Protein AF-A0A2V5TXJ1-F1 (afdb_monomer_lite)

pLDDT: mean 89.21, std 16.4, range [35.81, 98.19]

Structure (mmCIF, N/CA/C/O backbone):
data_AF-A0A2V5TXJ1-F1
#
_entry.id   AF-A0A2V5TXJ1-F1
#
loop_
_atom_site.group_PDB
_atom_site.id
_atom_site.type_symbol
_atom_site.label_atom_id
_atom_site.label_alt_id
_atom_site.label_comp_id
_atom_site.label_asym_id
_atom_site.label_entity_id
_atom_site.label_seq_id
_atom_site.pdbx_PDB_ins_code
_atom_site.Cartn_x
_atom_site.Cartn_y
_atom_site.Cartn_z
_atom_site.occupancy
_atom_site.B_iso_or_equiv
_atom_site.auth_seq_id
_atom_site.auth_comp_id
_atom_site.auth_asym_id
_atom_site.auth_atom_id
_atom_site.pdbx_PDB_model_num
ATOM 1 N N . MET A 1 1 ? -27.375 -13.151 -19.786 1.00 40.06 1 MET A N 1
ATOM 2 C CA . MET A 1 1 ? -26.317 -13.181 -18.754 1.00 40.06 1 MET A CA 1
ATOM 3 C C . MET A 1 1 ? -25.318 -12.076 -19.056 1.00 40.06 1 MET A C 1
ATOM 5 O O . MET A 1 1 ? -24.579 -12.197 -20.022 1.00 40.06 1 MET A O 1
ATOM 9 N N . VAL A 1 2 ? -25.325 -10.984 -18.292 1.00 36.31 2 VAL A N 1
ATOM 10 C CA . VAL A 1 2 ? -24.271 -9.962 -18.375 1.00 36.31 2 VAL A CA 1
ATOM 11 C C . VAL A 1 2 ? -23.116 -10.453 -17.507 1.00 36.31 2 VAL A C 1
ATOM 13 O O . VAL A 1 2 ? -23.251 -10.512 -16.287 1.00 36.31 2 VAL A O 1
ATOM 16 N N . PHE A 1 3 ? -22.006 -10.860 -18.122 1.00 35.81 3 PHE A N 1
ATOM 17 C CA . PHE A 1 3 ? -20.755 -11.058 -17.396 1.00 35.81 3 PHE A CA 1
ATOM 18 C C . PHE A 1 3 ? -20.221 -9.675 -17.027 1.00 35.81 3 PHE A C 1
ATOM 20 O O . PHE A 1 3 ? -19.646 -8.978 -17.859 1.00 35.81 3 PHE A O 1
ATOM 27 N N . ILE A 1 4 ? -20.454 -9.256 -15.784 1.00 50.69 4 ILE A N 1
ATOM 28 C CA . ILE A 1 4 ? -19.733 -8.128 -15.201 1.00 50.69 4 ILE A CA 1
ATOM 29 C C . ILE A 1 4 ? -18.297 -8.614 -15.023 1.00 50.69 4 ILE A C 1
ATOM 31 O O . ILE A 1 4 ? -18.000 -9.341 -14.079 1.00 50.69 4 ILE A O 1
ATOM 35 N N . ILE A 1 5 ? -17.420 -8.271 -15.963 1.00 47.25 5 ILE A N 1
ATOM 36 C CA . ILE A 1 5 ? -15.980 -8.429 -15.780 1.00 47.25 5 ILE A CA 1
ATOM 37 C C . ILE A 1 5 ? -15.623 -7.441 -14.661 1.00 47.25 5 ILE A C 1
ATOM 39 O O . ILE A 1 5 ? -15.802 -6.235 -14.866 1.00 47.25 5 ILE A O 1
ATOM 43 N N . PRO A 1 6 ? -15.206 -7.885 -13.461 1.00 44.09 6 PRO A N 1
ATOM 44 C CA . PRO A 1 6 ? -14.715 -6.940 -12.475 1.00 44.09 6 PRO A CA 1
ATOM 45 C C . PRO A 1 6 ? -13.526 -6.208 -13.115 1.00 44.09 6 PRO A C 1
ATOM 47 O O . PRO A 1 6 ? -12.716 -6.845 -13.795 1.00 44.09 6 PRO A O 1
ATOM 50 N N . PRO A 1 7 ? -13.417 -4.876 -12.977 1.00 47.09 7 PRO A N 1
ATOM 51 C CA . PRO A 1 7 ? -12.253 -4.178 -13.495 1.00 47.09 7 PRO A CA 1
ATOM 52 C C . PRO A 1 7 ? -11.016 -4.821 -12.871 1.00 47.09 7 PRO A C 1
ATOM 54 O O . PRO A 1 7 ? -11.028 -5.130 -11.684 1.00 47.09 7 PRO A O 1
ATOM 57 N N . VAL A 1 8 ? -9.953 -4.999 -13.651 1.00 50.25 8 VAL A N 1
ATOM 58 C CA . VAL A 1 8 ? -8.674 -5.627 -13.259 1.00 50.25 8 VAL A CA 1
ATOM 59 C C . VAL A 1 8 ? -8.096 -5.050 -11.939 1.00 50.25 8 VAL A C 1
ATOM 61 O O . VAL A 1 8 ? -7.308 -5.696 -11.254 1.00 50.25 8 VAL A O 1
ATOM 64 N N . SER A 1 9 ? -8.557 -3.868 -11.508 1.00 50.50 9 SER A N 1
ATOM 65 C CA . SER A 1 9 ? -8.340 -3.306 -10.163 1.00 50.50 9 SER A CA 1
ATOM 66 C C . SER A 1 9 ? -8.852 -4.160 -8.993 1.00 50.50 9 SER A C 1
ATOM 68 O O . SER A 1 9 ? -8.315 -4.039 -7.893 1.00 50.50 9 SER A O 1
ATOM 70 N N . ALA A 1 10 ? -9.878 -4.993 -9.181 1.00 49.25 10 ALA A N 1
ATOM 71 C CA . ALA A 1 10 ? -10.436 -5.842 -8.129 1.00 49.25 10 ALA A CA 1
ATOM 72 C C . ALA A 1 10 ? -9.493 -6.993 -7.741 1.00 49.25 10 ALA A C 1
ATOM 74 O O . ALA A 1 10 ? -9.508 -7.405 -6.583 1.00 49.25 10 ALA A O 1
ATOM 75 N N . ASP A 1 11 ? -8.641 -7.449 -8.667 1.00 68.38 11 ASP A N 1
ATOM 76 C CA . ASP A 1 11 ? -7.662 -8.515 -8.411 1.00 68.38 11 ASP A CA 1
ATOM 77 C C . ASP A 1 11 ? -6.325 -7.975 -7.879 1.00 68.38 11 ASP A C 1
ATOM 79 O O . ASP A 1 11 ? -5.584 -8.684 -7.197 1.00 68.38 11 ASP A O 1
ATOM 83 N N . LEU A 1 12 ? -6.008 -6.704 -8.155 1.00 85.81 12 LEU A N 1
ATOM 84 C CA . LEU A 1 12 ? -4.756 -6.078 -7.718 1.00 85.81 12 LEU A CA 1
ATOM 85 C C . LEU A 1 12 ? -4.707 -5.813 -6.216 1.00 85.81 12 LEU A C 1
ATOM 87 O O . LEU A 1 12 ? -3.634 -5.897 -5.617 1.00 85.81 12 LEU A O 1
ATOM 91 N N . PHE A 1 13 ? -5.843 -5.466 -5.613 1.00 91.50 13 PHE A N 1
ATOM 92 C CA . PHE A 1 13 ? -5.911 -5.079 -4.210 1.00 91.50 13 PHE A CA 1
ATOM 93 C C . PHE A 1 13 ? -6.645 -6.127 -3.373 1.00 91.50 13 PHE A C 1
ATOM 95 O O . PHE A 1 13 ? -7.680 -6.649 -3.781 1.00 91.50 13 PHE A O 1
ATOM 102 N N . PRO A 1 14 ? -6.164 -6.429 -2.156 1.00 90.62 14 PRO A N 1
ATOM 103 C CA . PRO A 1 14 ? -6.790 -7.444 -1.323 1.00 90.62 14 PRO A CA 1
ATOM 104 C C . PRO A 1 14 ? -8.170 -6.986 -0.831 1.00 90.62 14 PRO A C 1
ATOM 106 O O . PRO A 1 14 ? -8.294 -5.994 -0.109 1.00 90.62 14 PRO A O 1
ATOM 109 N N . ALA A 1 15 ? -9.209 -7.762 -1.148 1.00 90.12 15 ALA A N 1
ATOM 110 C CA . ALA A 1 15 ? -10.562 -7.542 -0.629 1.00 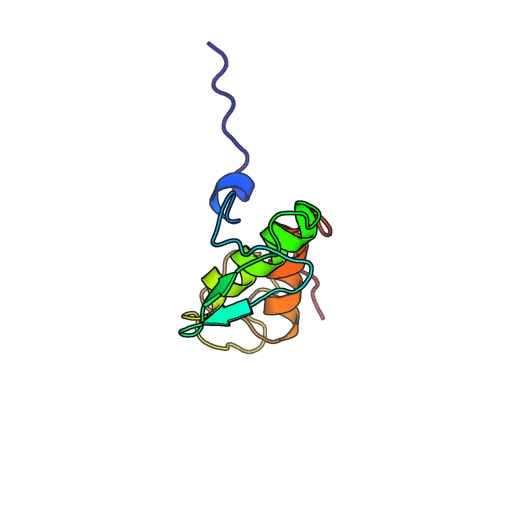90.12 15 ALA A CA 1
ATOM 111 C C . ALA A 1 15 ? -10.696 -7.868 0.873 1.00 90.12 15 ALA A C 1
ATOM 113 O O . ALA A 1 15 ? -11.589 -7.350 1.545 1.00 90.12 15 ALA A O 1
ATOM 114 N N . SER A 1 16 ? -9.813 -8.720 1.402 1.00 94.06 16 SER A N 1
ATOM 115 C CA . SER A 1 16 ? -9.803 -9.168 2.794 1.00 94.06 16 SER A CA 1
ATOM 116 C C . SER A 1 16 ? -8.376 -9.402 3.296 1.00 94.06 16 SER A C 1
ATOM 118 O O . SER A 1 16 ? -7.419 -9.489 2.524 1.00 94.06 16 SER A O 1
ATOM 120 N N . GLY A 1 17 ? -8.221 -9.506 4.612 1.00 95.19 17 GLY A N 1
ATOM 121 C CA . GLY A 1 17 ? -6.933 -9.759 5.237 1.00 95.19 17 GLY A CA 1
ATOM 122 C C . GLY A 1 17 ? -7.046 -9.912 6.751 1.00 95.19 17 GLY A C 1
ATOM 123 O O . GLY A 1 17 ? -8.147 -9.869 7.303 1.00 95.19 17 GLY A O 1
ATOM 124 N N . PRO A 1 18 ? -5.913 -10.102 7.445 1.00 96.88 18 PRO A N 1
ATOM 125 C CA . PRO A 1 18 ? -5.909 -10.297 8.886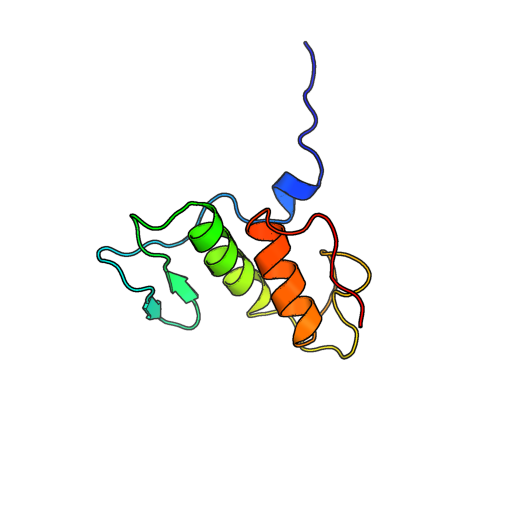 1.00 96.88 18 PRO A CA 1
ATOM 126 C C . PRO A 1 18 ? -6.484 -9.076 9.608 1.00 96.88 18 PRO A C 1
ATOM 128 O O . PRO A 1 18 ? -6.202 -7.924 9.255 1.00 96.88 18 PRO A O 1
ATOM 131 N N . VAL A 1 19 ? -7.272 -9.343 10.646 1.00 97.44 19 VAL A N 1
ATOM 132 C CA . VAL A 1 19 ? -7.882 -8.325 11.502 1.00 97.44 19 VAL A CA 1
ATOM 133 C C . VAL A 1 19 ? -7.574 -8.580 12.968 1.00 97.44 19 VAL A C 1
ATOM 135 O O . VAL A 1 19 ? -7.250 -9.698 13.362 1.00 97.44 19 VAL A O 1
ATOM 138 N N . VAL A 1 20 ? -7.687 -7.537 13.783 1.00 97.81 20 VAL A N 1
ATOM 139 C CA . VAL A 1 20 ? -7.500 -7.617 15.229 1.00 97.81 20 VAL A CA 1
ATOM 140 C C . VAL A 1 20 ? -8.551 -6.809 15.981 1.00 97.81 20 VAL A C 1
ATOM 142 O O . VAL A 1 20 ? -9.044 -5.795 15.489 1.00 97.81 20 VAL A O 1
ATOM 145 N N . SER A 1 21 ? -8.918 -7.270 17.175 1.00 96.50 21 SER A N 1
ATOM 146 C CA . SER A 1 21 ? -9.798 -6.537 18.088 1.00 96.50 21 SER A CA 1
ATOM 147 C C . SER A 1 21 ? -9.128 -5.268 18.626 1.00 96.50 21 SER A C 1
ATOM 149 O O . SER A 1 21 ? -7.903 -5.189 18.721 1.00 96.50 21 SER A O 1
ATOM 151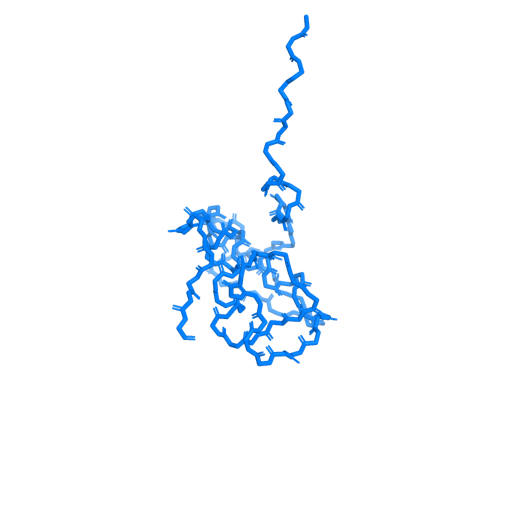 N N . GLY A 1 22 ? -9.945 -4.291 19.023 1.00 93.19 22 GLY A N 1
ATOM 152 C CA . GLY A 1 22 ? -9.486 -2.989 19.512 1.00 93.19 22 GLY A CA 1
ATOM 153 C C . GLY A 1 22 ? -9.368 -1.937 18.406 1.00 93.19 22 GLY A C 1
ATOM 154 O O . GLY A 1 22 ? -9.862 -2.125 17.294 1.00 93.19 22 GLY A O 1
ATOM 155 N N . LYS A 1 23 ? -8.745 -0.801 18.739 1.00 94.12 23 LYS A N 1
ATOM 156 C CA . LYS A 1 23 ? -8.615 0.373 17.854 1.00 94.12 23 LYS A CA 1
ATOM 157 C C . LYS A 1 23 ? -7.250 0.472 17.154 1.00 94.12 23 LYS A C 1
ATOM 159 O O . LYS A 1 23 ? -7.083 1.314 16.281 1.00 94.12 23 LYS A O 1
ATOM 164 N N . THR A 1 24 ? -6.301 -0.398 17.500 1.00 96.06 24 THR A N 1
ATOM 165 C CA . THR A 1 24 ? -4.896 -0.299 17.072 1.00 96.06 24 THR A CA 1
ATOM 166 C C . THR A 1 24 ? -4.508 -1.477 16.186 1.00 96.06 24 THR A C 1
ATOM 168 O O . THR A 1 24 ? -4.813 -2.627 16.507 1.00 96.06 24 THR A O 1
ATOM 171 N N . ALA A 1 25 ? -3.835 -1.199 15.066 1.00 96.56 25 ALA A N 1
ATOM 172 C CA . ALA A 1 25 ? -3.290 -2.239 14.197 1.00 96.56 25 ALA A CA 1
ATOM 173 C C . ALA A 1 25 ? -2.161 -2.999 14.911 1.00 96.56 25 ALA A C 1
ATOM 175 O O . ALA A 1 25 ? -1.455 -2.436 15.748 1.00 96.56 25 ALA A O 1
ATOM 176 N N . ARG A 1 26 ? -1.966 -4.279 14.584 1.00 97.56 26 ARG A N 1
ATOM 177 C CA . ARG A 1 26 ? -0.902 -5.097 15.193 1.00 97.56 26 ARG A CA 1
ATOM 178 C C . ARG A 1 26 ? -0.052 -5.777 14.140 1.00 97.56 26 ARG A C 1
ATOM 180 O O . ARG A 1 26 ? -0.585 -6.420 13.245 1.00 97.56 26 ARG A O 1
ATOM 187 N N . LEU A 1 27 ? 1.265 -5.689 14.293 1.00 96.75 27 LEU A N 1
ATOM 188 C CA . LEU A 1 27 ? 2.240 -6.377 13.453 1.00 96.75 27 LEU A CA 1
ATOM 189 C C . LEU A 1 27 ? 2.726 -7.645 14.163 1.00 96.75 27 LEU A C 1
ATOM 191 O O . LEU A 1 27 ? 3.218 -7.574 15.288 1.00 96.75 27 LEU A O 1
ATOM 195 N N . ARG A 1 28 ? 2.598 -8.810 13.519 1.00 94.50 28 ARG A N 1
ATOM 196 C CA . ARG A 1 28 ? 3.197 -10.070 13.989 1.00 94.50 28 ARG A CA 1
ATOM 197 C C . ARG A 1 28 ? 3.775 -10.850 12.817 1.00 94.50 28 ARG A C 1
ATOM 199 O O . ARG A 1 28 ? 3.133 -10.948 11.778 1.00 94.50 28 ARG A O 1
ATOM 206 N N . PHE A 1 29 ? 4.986 -11.387 12.980 1.00 92.44 29 PHE A N 1
ATOM 207 C CA . PHE A 1 29 ? 5.690 -12.165 11.945 1.00 92.44 29 PHE A CA 1
ATOM 208 C C . PHE A 1 29 ? 5.731 -11.448 10.582 1.00 92.44 29 PHE A C 1
ATOM 210 O O . PHE A 1 29 ? 5.460 -12.019 9.523 1.00 92.44 29 PHE A O 1
ATOM 217 N N . GLY A 1 30 ? 5.982 -10.135 10.634 1.00 92.50 30 GLY A N 1
ATOM 218 C CA . GLY A 1 30 ? 6.011 -9.267 9.462 1.00 92.50 30 GLY A CA 1
ATOM 219 C C . GLY A 1 30 ? 4.661 -9.092 8.764 1.00 92.50 30 GLY A C 1
ATOM 220 O O . GLY A 1 30 ? 4.652 -8.671 7.620 1.00 92.50 30 GLY A O 1
ATOM 221 N N . ARG A 1 31 ? 3.518 -9.450 9.357 1.00 96.19 31 ARG A N 1
ATOM 222 C CA . ARG A 1 31 ? 2.193 -9.225 8.759 1.00 96.19 31 ARG A CA 1
ATOM 223 C C . ARG A 1 31 ? 1.329 -8.375 9.685 1.00 96.19 31 ARG A C 1
ATOM 225 O O . ARG A 1 31 ? 1.185 -8.679 10.869 1.00 96.19 31 ARG A O 1
ATOM 232 N N . ALA A 1 32 ? 0.794 -7.283 9.155 1.00 97.56 32 ALA A N 1
ATOM 233 C CA . ALA A 1 32 ? -0.035 -6.339 9.888 1.00 97.56 32 ALA A 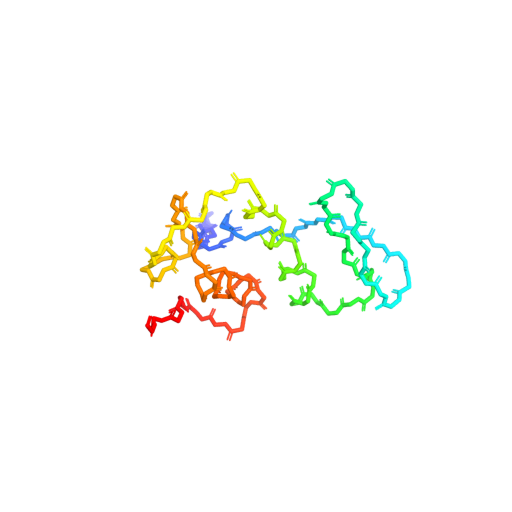CA 1
ATOM 234 C C . ALA A 1 32 ? -1.512 -6.748 9.827 1.00 97.56 32 ALA A C 1
ATOM 236 O O . ALA A 1 32 ? -2.057 -6.968 8.746 1.00 97.56 32 ALA A O 1
ATOM 237 N N . ALA A 1 33 ? -2.161 -6.827 10.985 1.00 98.12 33 ALA A N 1
ATOM 238 C CA . ALA A 1 33 ? -3.591 -7.039 11.133 1.00 98.12 33 ALA A CA 1
ATOM 239 C C . ALA A 1 33 ? -4.300 -5.699 11.366 1.00 98.12 33 ALA A C 1
ATOM 241 O O . ALA A 1 33 ? -3.936 -4.945 12.274 1.00 98.12 33 ALA A O 1
ATOM 242 N N . ALA A 1 34 ? -5.317 -5.412 10.555 1.00 98.00 34 ALA A N 1
ATOM 243 C CA . ALA A 1 34 ? -6.077 -4.169 10.637 1.00 98.00 34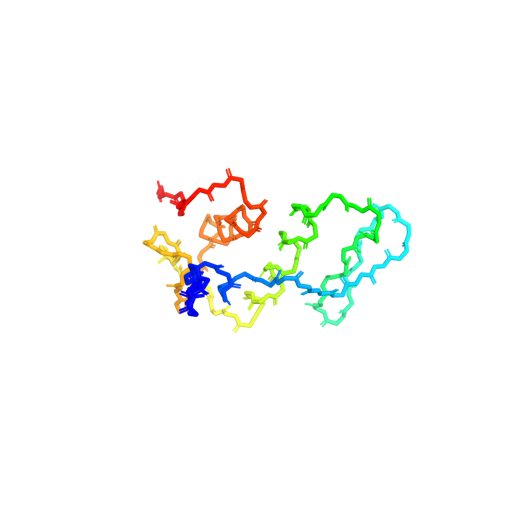 ALA A CA 1
ATOM 244 C C . ALA A 1 34 ? -7.107 -4.207 11.786 1.00 98.00 34 ALA A C 1
ATOM 246 O O . ALA A 1 34 ? -7.664 -5.270 12.066 1.00 98.00 34 ALA A O 1
ATOM 247 N N . PRO A 1 35 ? -7.433 -3.081 12.446 1.00 98.06 35 PRO A N 1
ATOM 248 C CA . PRO A 1 35 ? -8.470 -3.077 13.474 1.00 98.06 35 PRO A CA 1
ATOM 249 C C . PRO A 1 35 ? -9.829 -3.499 12.897 1.00 98.06 35 PRO A C 1
ATOM 251 O O . PRO A 1 35 ? -10.259 -2.996 11.855 1.00 98.06 35 PRO A O 1
ATOM 254 N N . LYS A 1 36 ? -10.541 -4.402 13.580 1.00 96.88 36 LYS A N 1
ATOM 255 C CA . LYS A 1 36 ? -11.815 -4.974 13.108 1.00 96.88 36 LYS A CA 1
ATOM 256 C C . LYS A 1 36 ? -12.869 -3.901 12.822 1.00 96.88 36 LYS A C 1
ATOM 258 O O . LYS A 1 36 ? -13.612 -4.037 11.854 1.00 96.88 36 LYS A O 1
ATOM 263 N N . ASN A 1 37 ? -12.880 -2.820 13.599 1.00 96.50 37 ASN A N 1
ATOM 264 C CA . ASN A 1 37 ? -13.845 -1.724 13.466 1.00 96.50 37 ASN A CA 1
ATOM 265 C C . ASN A 1 37 ? -13.292 -0.514 12.688 1.00 96.50 37 ASN A C 1
ATOM 267 O O . ASN A 1 37 ? -13.949 0.518 12.632 1.00 96.50 37 ASN A O 1
ATOM 271 N N . ALA A 1 38 ? -12.096 -0.614 12.092 1.00 97.44 38 ALA A N 1
ATOM 272 C CA . ALA A 1 38 ? -11.573 0.455 11.244 1.00 97.44 38 ALA A CA 1
ATOM 273 C C . ALA A 1 38 ? -12.392 0.594 9.942 1.00 97.44 38 ALA A C 1
ATOM 275 O O . ALA A 1 38 ? -12.931 -0.412 9.450 1.00 97.44 38 ALA A O 1
ATOM 276 N N . PRO A 1 39 ? -12.437 1.801 9.341 1.00 97.06 39 PRO A N 1
ATOM 277 C CA . PRO A 1 39 ? -12.999 2.003 8.010 1.00 97.06 39 PRO A CA 1
ATOM 278 C C . PRO A 1 39 ? -12.371 1.064 6.978 1.00 97.06 39 PRO A C 1
ATOM 280 O O . PRO A 1 39 ? -11.192 0.709 7.071 1.00 97.06 39 PRO A O 1
ATOM 283 N N . LEU A 1 40 ? -13.149 0.675 5.965 1.00 96.19 40 LEU A N 1
ATOM 284 C CA . LEU A 1 40 ? -12.692 -0.275 4.947 1.00 96.19 40 LEU A CA 1
ATOM 285 C C . LEU A 1 40 ? -11.434 0.214 4.211 1.00 96.19 40 LEU A C 1
ATOM 287 O O . LEU A 1 40 ? -10.531 -0.583 3.979 1.00 96.19 40 LEU A O 1
ATOM 291 N N . ALA A 1 41 ? -11.341 1.515 3.922 1.00 97.12 41 ALA A N 1
ATOM 292 C CA . ALA A 1 41 ? -10.169 2.128 3.295 1.00 97.12 41 ALA A CA 1
ATOM 293 C C . ALA A 1 41 ? -8.877 1.877 4.099 1.00 97.12 41 ALA A C 1
ATOM 295 O O . ALA A 1 41 ? -7.869 1.448 3.542 1.00 97.12 41 ALA A O 1
ATOM 296 N N . VAL A 1 42 ? -8.932 2.038 5.427 1.00 97.69 42 VAL A N 1
ATOM 297 C CA . VAL A 1 42 ? -7.793 1.788 6.329 1.00 97.69 42 VAL A CA 1
ATOM 298 C C . VAL A 1 42 ? -7.394 0.314 6.308 1.00 97.69 42 VAL A C 1
ATOM 300 O O . VAL A 1 42 ? -6.212 -0.017 6.227 1.00 97.69 42 VAL A O 1
ATOM 303 N N . LYS A 1 43 ? -8.380 -0.589 6.352 1.00 97.94 43 LYS A N 1
ATOM 304 C CA . LYS A 1 43 ? -8.125 -2.032 6.282 1.00 97.94 43 LYS A CA 1
ATOM 305 C C . LYS A 1 43 ? -7.440 -2.412 4.971 1.00 97.94 43 LYS A C 1
ATOM 307 O O . LYS A 1 43 ? -6.421 -3.097 5.004 1.00 97.94 43 LYS A O 1
ATOM 312 N N . ARG A 1 44 ? -7.954 -1.919 3.839 1.00 97.75 44 ARG A N 1
ATOM 313 C CA . ARG A 1 44 ? -7.384 -2.178 2.511 1.00 97.75 44 ARG A CA 1
ATOM 314 C C . ARG A 1 44 ? -5.961 -1.646 2.377 1.00 97.75 44 ARG A C 1
ATOM 316 O O . ARG A 1 44 ? -5.118 -2.387 1.885 1.00 97.75 44 ARG A O 1
ATOM 323 N N . ALA A 1 45 ? -5.663 -0.449 2.889 1.00 97.88 45 ALA A N 1
ATOM 324 C CA . ALA A 1 45 ? -4.298 0.086 2.903 1.00 97.88 45 ALA A CA 1
ATOM 325 C C . ALA A 1 45 ? -3.320 -0.845 3.644 1.00 97.88 45 ALA A C 1
ATOM 327 O O . ALA A 1 45 ? -2.267 -1.203 3.116 1.00 97.88 45 ALA A O 1
ATOM 328 N N . ILE A 1 46 ? -3.693 -1.298 4.849 1.00 98.19 46 ILE A N 1
ATOM 329 C CA . ILE A 1 46 ? -2.872 -2.216 5.657 1.00 98.19 46 ILE A CA 1
ATOM 330 C C . ILE A 1 46 ? -2.677 -3.556 4.937 1.00 98.19 46 ILE A C 1
ATOM 332 O O . ILE A 1 46 ? -1.571 -4.098 4.887 1.00 98.19 46 ILE A O 1
ATOM 336 N N . TRP A 1 47 ? -3.748 -4.121 4.383 1.00 97.88 47 TRP A N 1
ATOM 337 C CA . TRP A 1 47 ? -3.677 -5.401 3.687 1.00 97.88 47 TRP A CA 1
ATOM 338 C C . TRP A 1 47 ? -2.863 -5.319 2.396 1.00 97.88 47 TRP A C 1
ATOM 340 O O . TRP A 1 47 ? -2.114 -6.250 2.107 1.00 97.88 47 TRP A O 1
ATOM 350 N N . ALA A 1 48 ? -2.955 -4.213 1.660 1.00 97.06 48 ALA A N 1
ATOM 351 C CA . ALA A 1 48 ? -2.158 -3.960 0.468 1.00 97.06 48 ALA A CA 1
ATOM 352 C C . ALA A 1 48 ? -0.666 -3.857 0.802 1.00 97.06 48 ALA A C 1
ATOM 354 O O . ALA A 1 48 ? 0.148 -4.535 0.178 1.00 97.06 48 ALA A O 1
ATOM 355 N N . ALA A 1 49 ? -0.303 -3.124 1.859 1.00 96.38 49 ALA A N 1
ATOM 356 C CA . ALA A 1 49 ? 1.084 -3.053 2.320 1.00 96.38 49 ALA A CA 1
ATOM 357 C C . ALA A 1 49 ? 1.666 -4.444 2.653 1.00 96.38 49 ALA A C 1
ATOM 359 O O . ALA A 1 49 ? 2.823 -4.728 2.344 1.00 96.38 49 ALA A O 1
ATOM 360 N N . ASN A 1 50 ? 0.856 -5.361 3.201 1.00 97.38 50 ASN A N 1
ATOM 361 C CA . ASN A 1 50 ? 1.296 -6.741 3.434 1.00 97.38 50 ASN A CA 1
ATOM 362 C C . ASN A 1 50 ? 1.652 -7.500 2.144 1.00 97.38 50 ASN A C 1
ATOM 364 O O . ASN A 1 50 ? 2.513 -8.377 2.202 1.00 97.38 50 ASN A O 1
ATOM 368 N N . GLN A 1 51 ? 1.009 -7.208 1.005 1.00 95.25 51 GLN A N 1
ATOM 369 C CA . GLN A 1 51 ? 1.344 -7.848 -0.275 1.00 95.25 51 GLN A CA 1
ATOM 370 C C . GLN A 1 51 ? 2.722 -7.420 -0.791 1.00 95.25 51 GLN A C 1
ATOM 372 O O . GLN A 1 51 ? 3.413 -8.205 -1.442 1.00 95.25 51 GLN A O 1
ATOM 377 N N . LEU A 1 52 ? 3.138 -6.188 -0.481 1.00 95.06 52 LEU A N 1
ATOM 378 C CA . LEU A 1 52 ? 4.423 -5.648 -0.920 1.00 95.06 52 LEU A CA 1
ATOM 379 C C . LEU A 1 52 ? 5.603 -6.105 -0.066 1.00 95.06 52 LEU A C 1
ATOM 381 O O . LEU A 1 52 ? 6.741 -5.991 -0.501 1.00 95.06 52 LEU A O 1
ATOM 385 N N . ARG A 1 53 ? 5.361 -6.677 1.117 1.00 94.25 53 ARG A N 1
ATOM 386 C CA . ARG A 1 53 ? 6.413 -7.086 2.061 1.00 94.25 53 ARG A CA 1
ATOM 387 C C . ARG A 1 53 ? 7.523 -7.942 1.443 1.00 94.25 53 ARG A C 1
ATOM 389 O O . ARG A 1 53 ? 8.669 -7.838 1.858 1.00 94.25 53 ARG A O 1
ATOM 396 N N . SER A 1 54 ? 7.180 -8.835 0.516 1.00 92.06 54 SER A N 1
ATOM 397 C CA . SER A 1 54 ? 8.138 -9.723 -0.158 1.00 92.06 54 SER A CA 1
ATOM 398 C C . SER A 1 54 ? 8.586 -9.206 -1.528 1.00 92.06 54 SER A C 1
ATOM 400 O O . SER A 1 54 ? 9.223 -9.943 -2.276 1.00 92.06 54 SER A O 1
ATOM 402 N N . ARG A 1 55 ? 8.216 -7.976 -1.899 1.00 94.38 55 ARG A N 1
ATOM 403 C CA . ARG A 1 55 ? 8.634 -7.341 -3.150 1.00 94.38 55 ARG A CA 1
ATOM 404 C C . ARG A 1 55 ? 9.966 -6.608 -2.936 1.00 94.38 55 ARG A C 1
ATOM 406 O O . ARG A 1 55 ? 10.174 -6.037 -1.868 1.00 94.38 55 ARG A O 1
ATOM 413 N N . PRO A 1 56 ? 10.869 -6.613 -3.930 1.00 97.06 56 PRO A N 1
ATOM 414 C CA . PRO A 1 56 ? 12.127 -5.884 -3.843 1.00 97.06 56 PRO A CA 1
ATOM 415 C C . PRO A 1 56 ? 11.900 -4.368 -3.845 1.00 97.06 56 PRO A C 1
ATOM 417 O O . PRO A 1 56 ? 10.979 -3.863 -4.496 1.00 97.06 56 PRO A O 1
ATOM 420 N N . TYR A 1 57 ? 12.797 -3.643 -3.175 1.00 96.25 57 TYR A N 1
ATOM 421 C CA . TYR A 1 57 ? 12.905 -2.199 -3.346 1.00 96.25 57 TYR A CA 1
ATOM 422 C C . TYR A 1 57 ? 13.492 -1.886 -4.725 1.00 96.25 57 TYR A C 1
ATOM 424 O O . TYR A 1 57 ? 14.498 -2.477 -5.123 1.00 96.25 57 TYR A O 1
ATOM 432 N N . ARG A 1 58 ? 12.885 -0.952 -5.459 1.00 96.31 58 ARG A N 1
ATOM 433 C CA . ARG A 1 58 ? 13.363 -0.528 -6.782 1.00 96.31 58 ARG A CA 1
ATOM 434 C C . ARG A 1 58 ? 13.111 0.960 -6.960 1.00 96.31 58 ARG A C 1
ATOM 436 O O . ARG A 1 58 ? 11.957 1.364 -6.963 1.00 96.31 58 ARG A O 1
ATOM 443 N N . TYR A 1 59 ? 14.169 1.744 -7.161 1.00 95.38 59 TYR A N 1
ATOM 444 C CA . TYR A 1 59 ? 14.052 3.178 -7.444 1.00 95.38 59 TYR A CA 1
ATOM 445 C C . TYR A 1 59 ? 13.167 3.427 -8.680 1.00 95.38 59 TYR A C 1
ATOM 447 O O . TYR A 1 59 ? 13.385 2.804 -9.725 1.00 95.38 59 TYR A O 1
ATOM 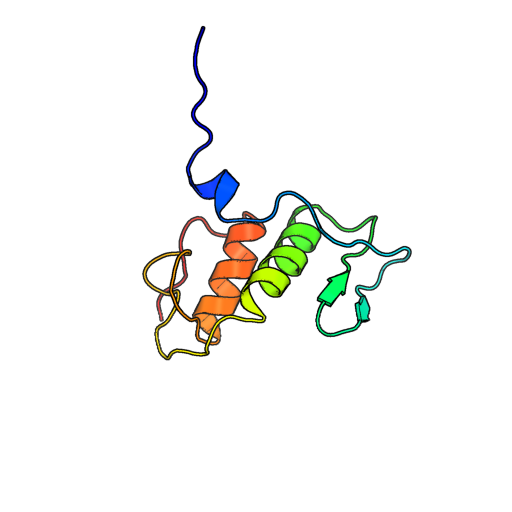455 N N . GLY A 1 60 ? 12.148 4.280 -8.544 1.00 93.88 60 GLY A N 1
ATOM 456 C CA . GLY A 1 60 ? 11.127 4.538 -9.566 1.00 93.88 60 GLY A CA 1
ATOM 457 C C . GLY A 1 60 ? 10.096 3.413 -9.740 1.00 93.88 60 GLY A C 1
ATOM 458 O O . GLY A 1 60 ? 9.287 3.446 -10.671 1.00 93.88 60 GLY A O 1
ATOM 459 N N . GLY A 1 61 ? 10.131 2.382 -8.894 1.00 96.44 61 GLY A N 1
ATOM 460 C CA . GLY A 1 61 ? 9.211 1.249 -8.943 1.00 96.44 61 GLY A CA 1
ATOM 461 C C . GLY A 1 61 ? 7.816 1.621 -8.445 1.00 96.44 61 GLY A C 1
ATOM 462 O O . GLY A 1 61 ? 7.678 2.248 -7.399 1.00 96.44 61 GLY A O 1
ATOM 463 N N . GLY A 1 62 ? 6.777 1.216 -9.174 1.00 95.06 62 GLY A N 1
ATOM 464 C CA . GLY A 1 62 ? 5.380 1.484 -8.809 1.00 95.06 62 GLY A CA 1
ATOM 465 C C . GLY A 1 62 ? 4.839 2.849 -9.250 1.00 95.06 62 GLY A C 1
ATOM 466 O O . GLY A 1 62 ? 3.698 3.167 -8.937 1.00 95.06 62 GLY A O 1
ATOM 467 N N . HIS A 1 63 ? 5.612 3.643 -10.002 1.00 95.19 63 HIS A N 1
ATOM 468 C CA . HIS A 1 63 ? 5.182 4.966 -10.491 1.00 95.19 63 HIS A CA 1
ATOM 469 C C . HIS A 1 63 ? 4.369 4.912 -11.790 1.00 95.19 63 HIS A C 1
ATOM 471 O O . HIS A 1 63 ? 3.552 5.787 -12.046 1.00 95.19 63 HIS A O 1
ATOM 477 N N . LYS A 1 64 ? 4.576 3.888 -12.630 1.00 93.56 64 LYS A N 1
ATOM 478 C CA . LYS A 1 64 ? 3.871 3.747 -13.924 1.00 93.56 64 LYS A CA 1
ATOM 479 C C . LYS A 1 64 ? 2.534 3.017 -13.810 1.00 93.56 64 LYS A C 1
ATOM 481 O O . LYS A 1 64 ? 1.651 3.205 -14.638 1.00 93.56 64 LYS A O 1
ATOM 486 N N . SER A 1 65 ? 2.421 2.122 -12.836 1.00 93.06 65 SER A N 1
ATOM 487 C CA . SER A 1 65 ? 1.255 1.273 -12.600 1.00 93.06 65 SER A CA 1
ATOM 488 C C . SER A 1 65 ? 1.286 0.776 -11.159 1.00 93.06 65 SER A C 1
ATOM 490 O O . SER A 1 65 ? 2.363 0.600 -10.590 1.00 93.06 65 SER A O 1
ATOM 492 N N . PHE A 1 66 ? 0.114 0.483 -10.591 1.00 94.31 66 PHE A N 1
ATOM 493 C CA . PHE A 1 66 ? 0.025 -0.224 -9.312 1.00 94.31 66 PHE A CA 1
ATOM 494 C C . PHE A 1 66 ? 0.598 -1.645 -9.384 1.00 94.31 66 PHE A C 1
ATOM 496 O O . PHE A 1 66 ? 0.873 -2.229 -8.346 1.00 94.31 66 PHE A O 1
ATOM 503 N N . TYR A 1 67 ? 0.774 -2.210 -10.581 1.00 93.81 67 TYR A N 1
ATOM 504 C CA . TYR A 1 67 ? 1.446 -3.489 -10.773 1.00 93.81 67 TYR A CA 1
ATOM 505 C C . TYR A 1 67 ? 2.882 -3.279 -11.257 1.00 93.81 67 TYR A C 1
ATOM 507 O O . TYR A 1 67 ? 3.117 -2.967 -12.425 1.00 93.81 67 TYR A O 1
ATOM 515 N N . ASP A 1 68 ? 3.847 -3.494 -10.365 1.00 94.12 68 ASP A N 1
ATOM 516 C CA . ASP A 1 68 ? 5.277 -3.494 -10.683 1.00 94.12 68 ASP A CA 1
ATOM 517 C C . ASP A 1 68 ? 6.008 -4.660 -9.985 1.00 94.12 68 ASP A C 1
ATOM 519 O O . ASP A 1 68 ? 5.517 -5.289 -9.040 1.00 94.12 68 ASP A O 1
ATOM 523 N N . ARG A 1 69 ? 7.214 -4.961 -10.470 1.00 94.12 69 ARG A N 1
ATOM 524 C CA . ARG A 1 69 ? 8.120 -5.990 -9.942 1.00 94.12 69 ARG A CA 1
ATOM 525 C C . ARG A 1 69 ? 8.805 -5.571 -8.642 1.00 94.12 69 ARG A C 1
ATOM 527 O O . ARG A 1 69 ? 9.308 -6.441 -7.942 1.00 94.12 69 ARG A O 1
ATOM 534 N N . GLY A 1 70 ? 8.823 -4.279 -8.330 1.00 95.75 70 GLY A N 1
ATOM 535 C CA . GLY A 1 70 ? 9.387 -3.700 -7.115 1.00 95.75 70 GLY A CA 1
ATOM 536 C C . GLY A 1 70 ? 8.884 -2.274 -6.919 1.00 95.75 70 GLY A C 1
ATOM 537 O O . GLY A 1 70 ? 8.385 -1.673 -7.870 1.00 95.75 70 GLY A O 1
ATOM 538 N N . TYR A 1 71 ? 9.006 -1.755 -5.701 1.00 96.94 71 TYR A N 1
ATOM 539 C CA . TYR A 1 71 ? 8.429 -0.469 -5.302 1.00 96.94 71 TYR A CA 1
ATOM 540 C C . TYR A 1 71 ? 9.472 0.353 -4.552 1.00 96.94 71 TYR A C 1
ATOM 542 O O . TYR A 1 71 ? 10.235 -0.202 -3.760 1.00 96.94 71 TYR A O 1
ATOM 550 N N . ASP A 1 72 ? 9.519 1.658 -4.797 1.00 96.25 72 ASP A N 1
ATOM 551 C CA . ASP A 1 72 ? 10.235 2.581 -3.918 1.00 96.25 72 ASP A CA 1
ATOM 552 C C . ASP A 1 72 ? 9.307 3.114 -2.814 1.00 96.25 72 ASP A C 1
ATOM 554 O O . ASP A 1 72 ? 8.204 2.598 -2.593 1.00 96.25 72 ASP A O 1
ATOM 558 N N . CYS A 1 73 ? 9.763 4.122 -2.071 1.00 96.06 73 CYS A N 1
ATOM 559 C CA . CYS A 1 73 ? 8.995 4.716 -0.984 1.00 96.06 73 CYS A CA 1
ATOM 560 C C . CYS A 1 73 ? 7.656 5.309 -1.462 1.00 96.06 73 CYS A C 1
ATOM 562 O O . CYS A 1 73 ? 6.605 4.947 -0.928 1.00 96.06 73 CYS A O 1
ATOM 564 N N . SER A 1 74 ? 7.667 6.179 -2.474 1.00 96.56 74 SER A N 1
ATOM 565 C CA . SER A 1 74 ? 6.471 6.856 -2.991 1.00 96.56 74 SER A CA 1
ATOM 566 C C . SER A 1 74 ? 5.571 5.920 -3.802 1.00 96.56 74 SER A C 1
ATOM 568 O O . SER A 1 74 ? 4.344 6.014 -3.700 1.00 96.56 74 SER A O 1
ATOM 570 N N . GLY A 1 75 ? 6.141 4.949 -4.515 1.00 96.69 75 GLY A N 1
ATOM 571 C CA . GLY A 1 75 ? 5.413 3.870 -5.178 1.00 96.69 75 GLY A CA 1
ATOM 572 C C . GLY A 1 75 ? 4.693 2.953 -4.185 1.00 96.69 75 GLY A C 1
ATOM 573 O O . GLY A 1 75 ? 3.537 2.587 -4.402 1.00 96.69 75 GLY A O 1
ATOM 574 N N . THR A 1 76 ? 5.317 2.644 -3.043 1.00 96.69 76 THR A N 1
ATOM 575 C CA . THR A 1 76 ? 4.682 1.877 -1.953 1.00 96.69 76 THR A CA 1
ATOM 576 C C . THR A 1 76 ? 3.494 2.633 -1.353 1.00 96.69 76 THR A C 1
ATOM 578 O O . THR A 1 76 ? 2.429 2.048 -1.137 1.00 96.69 76 THR A O 1
ATOM 581 N N . VAL A 1 77 ? 3.646 3.940 -1.110 1.00 97.06 77 VAL A N 1
ATOM 582 C CA . VAL A 1 77 ? 2.554 4.794 -0.609 1.00 97.06 77 VAL A CA 1
ATOM 583 C C . VAL A 1 77 ? 1.413 4.855 -1.622 1.00 97.06 77 VAL A C 1
ATOM 585 O O . VAL A 1 77 ? 0.258 4.638 -1.255 1.00 97.06 77 VAL A O 1
ATOM 588 N N . SER A 1 78 ? 1.735 5.065 -2.899 1.00 97.31 78 SER A N 1
ATOM 589 C CA . SER A 1 78 ? 0.757 5.064 -3.988 1.00 97.31 78 SER A CA 1
ATOM 590 C C . SER A 1 78 ? -0.038 3.760 -4.035 1.00 97.31 78 SER A C 1
ATOM 592 O O . SER A 1 78 ? -1.264 3.788 -4.100 1.00 97.31 78 SER A O 1
ATOM 594 N N . TYR A 1 79 ? 0.629 2.611 -3.919 1.00 96.62 79 TYR A N 1
ATOM 595 C CA . TYR A 1 79 ? -0.033 1.308 -3.902 1.00 96.62 79 TYR A CA 1
ATOM 596 C C . TYR A 1 79 ? -1.023 1.159 -2.733 1.00 96.62 79 TYR A C 1
ATOM 598 O O . TYR A 1 79 ? -2.160 0.723 -2.927 1.00 96.62 79 TYR A O 1
ATOM 606 N N . ALA A 1 80 ? -0.634 1.570 -1.522 1.00 97.38 80 ALA A N 1
ATOM 607 C CA . ALA A 1 80 ? -1.514 1.518 -0.354 1.00 97.38 80 ALA A CA 1
ATOM 608 C C . ALA A 1 80 ? -2.726 2.463 -0.481 1.00 97.38 80 ALA A C 1
ATOM 610 O O . ALA A 1 80 ? -3.840 2.088 -0.108 1.00 97.38 80 ALA A O 1
ATOM 611 N N . LEU A 1 81 ? -2.529 3.668 -1.028 1.00 97.19 81 LEU A N 1
ATOM 612 C CA . LEU A 1 81 ? -3.599 4.644 -1.263 1.00 97.19 81 LEU A CA 1
ATOM 613 C C . LEU A 1 81 ? -4.552 4.208 -2.384 1.00 97.19 81 LEU A C 1
ATOM 615 O O . LEU A 1 81 ? -5.765 4.384 -2.253 1.00 97.19 81 LEU A O 1
ATOM 619 N N . GLY A 1 82 ? -4.024 3.597 -3.448 1.00 96.50 82 GLY A N 1
ATOM 620 C CA . GLY A 1 82 ? -4.823 2.998 -4.516 1.00 96.50 82 GLY A CA 1
ATOM 621 C C . GLY A 1 82 ? -5.738 1.903 -3.971 1.00 96.50 82 GLY A C 1
ATOM 622 O O . GLY A 1 82 ? -6.945 1.925 -4.205 1.00 96.50 82 GLY A O 1
ATOM 623 N N . ALA A 1 83 ? -5.201 1.015 -3.126 1.00 96.38 83 ALA A N 1
ATOM 624 C CA . ALA A 1 83 ? -5.990 -0.020 -2.459 1.00 96.38 83 ALA A CA 1
ATOM 625 C C . ALA A 1 83 ? -7.068 0.547 -1.528 1.00 96.38 83 ALA A C 1
ATOM 627 O O . ALA A 1 83 ? -8.162 -0.010 -1.410 1.00 96.38 83 ALA A O 1
ATOM 628 N N . ALA A 1 84 ? -6.770 1.664 -0.864 1.00 96.75 84 ALA A N 1
ATOM 629 C CA . ALA A 1 84 ? -7.725 2.379 -0.028 1.00 96.75 84 ALA A CA 1
ATOM 630 C C . ALA A 1 84 ? -8.844 3.065 -0.836 1.00 96.75 84 ALA A C 1
ATOM 632 O O . ALA A 1 84 ? -9.827 3.499 -0.236 1.00 96.75 84 ALA A O 1
ATOM 633 N N . GLY A 1 85 ? -8.721 3.141 -2.167 1.00 95.25 85 GLY A N 1
ATOM 634 C CA . GLY A 1 85 ? -9.645 3.861 -3.043 1.00 95.25 85 GLY A CA 1
ATOM 635 C C . GLY A 1 85 ? -9.504 5.381 -2.947 1.00 95.25 85 GLY A C 1
ATOM 636 O O . GLY A 1 85 ? -10.456 6.094 -3.244 1.00 95.25 85 GLY A O 1
ATOM 637 N N . LEU A 1 86 ? -8.349 5.874 -2.488 1.00 96.25 86 LEU A N 1
ATOM 638 C CA . LEU A 1 86 ? -8.100 7.305 -2.280 1.00 96.25 86 LEU A CA 1
ATOM 639 C C . LEU A 1 86 ? -7.471 7.980 -3.502 1.00 96.25 86 LEU A C 1
ATOM 641 O O . LEU A 1 86 ? -7.577 9.194 -3.645 1.00 96.25 86 LEU A O 1
ATOM 645 N N . ILE A 1 87 ? -6.830 7.203 -4.377 1.00 95.81 87 ILE A N 1
ATOM 646 C CA . ILE A 1 87 ? -6.266 7.671 -5.647 1.00 95.81 87 ILE A CA 1
ATOM 647 C C . ILE A 1 87 ? -6.583 6.666 -6.758 1.00 95.81 87 ILE A C 1
ATOM 649 O O . ILE A 1 87 ? -6.641 5.461 -6.514 1.00 95.81 87 ILE A O 1
ATOM 653 N N . ALA A 1 88 ? -6.785 7.161 -7.980 1.00 93.38 88 ALA A N 1
ATOM 654 C CA . ALA A 1 88 ? -7.123 6.332 -9.141 1.00 93.38 88 ALA A CA 1
ATOM 655 C C . ALA A 1 88 ? -5.891 5.819 -9.913 1.00 93.38 88 ALA A C 1
ATOM 657 O O . ALA A 1 88 ? -5.990 4.834 -10.641 1.00 93.38 88 ALA A O 1
ATOM 658 N N . SER A 1 89 ? -4.733 6.459 -9.744 1.00 93.56 89 SER A N 1
ATOM 659 C CA . SER A 1 89 ? -3.462 6.111 -10.392 1.00 93.56 89 SER A CA 1
ATOM 660 C C . SER A 1 89 ? -2.290 6.355 -9.436 1.00 93.56 89 SER A C 1
ATOM 662 O O . SER A 1 89 ? -2.444 7.154 -8.508 1.00 93.56 89 SER A O 1
ATOM 664 N N . PRO A 1 90 ? -1.126 5.705 -9.634 1.00 94.31 90 PRO A N 1
ATOM 665 C CA . PRO A 1 90 ? 0.058 6.015 -8.846 1.00 94.31 90 PRO A CA 1
ATOM 666 C C . PRO A 1 90 ? 0.459 7.482 -8.968 1.00 94.31 90 PRO A C 1
ATOM 668 O O . PRO A 1 90 ? 0.289 8.096 -10.023 1.00 94.31 90 PRO A O 1
ATOM 671 N N . LEU A 1 91 ? 0.993 8.036 -7.882 1.00 90.31 91 LEU A N 1
ATOM 672 C CA . LEU A 1 91 ? 1.553 9.378 -7.884 1.00 90.31 91 LEU A CA 1
ATOM 673 C C . LEU A 1 91 ? 2.978 9.289 -8.430 1.00 90.31 91 LEU A C 1
ATOM 675 O O . LEU A 1 91 ? 3.798 8.553 -7.885 1.00 90.31 91 LEU A O 1
ATOM 679 N N . SER A 1 92 ? 3.258 10.021 -9.503 1.00 73.81 92 SER A N 1
ATOM 680 C CA . SER A 1 92 ? 4.589 10.129 -10.097 1.00 73.81 92 SER A CA 1
ATOM 681 C C . SER A 1 92 ? 5.290 11.379 -9.566 1.00 73.81 92 SER A C 1
ATOM 683 O O . SER A 1 92 ? 4.763 12.478 -9.748 1.00 73.81 92 SER A O 1
ATOM 685 N N . SER A 1 93 ? 6.459 11.228 -8.940 1.00 57.78 93 SER A N 1
ATOM 686 C CA . SER A 1 93 ? 7.377 12.337 -8.635 1.00 57.78 93 SER A CA 1
ATOM 687 C C . SER A 1 93 ? 8.820 11.916 -8.823 1.00 57.78 93 SER A C 1
ATOM 689 O O . SER A 1 93 ? 9.109 10.715 -8.629 1.00 57.78 93 SER A O 1
#

Sequence (93 aa):
MVFIIPPVSADLFPASGPVVSGKTARLRFGRAAAPKNAPLAVKRAIWAANQLRSRPYRYGGGHKSFYDRGYDCSGTVSYALGAAGLIASPLSS

Secondary structure (DSSP, 8-state):
-------THHHHS-S---EESSSS-EEETTEEEEETTS-HHHHHHHHHHHHHTTSPB-TTTTSS-S--S-B-HHHHHHHHHHHTTS-SSPPP-

Foldseek 3Di:
DDPPPPPPLVVLFDQDDAADDDQDWDADPNQIHHHPPDDSLRRRLSRQLSVQSPAAADVQFQQAFLDGSHYHPQSNVQVSCVSSVNDVGRDHD

Radius of gyration: 13.99 Å; chains: 1; bounding box: 40×26×38 Å